Protein AF-A0A6M4BVE1-F1 (afdb_monomer_lite)

Organism: NCBI:txid691109

Secondary structure (DSSP, 8-state):
-HHHHHHHHHHHHHHHHHHHHHHHHHHHHHHHHHHHHHHHHHHHHHHHHHHHHHHHHHHHHHHHHHHHHHHHHHHHHHHHHHHHHHHHHHHHHHHHHHHHHHS-HHHHHHH-TTTTT--S--------------TTGGG-HHHHHHHHHHHTTSPPP---S-SSHHHHHHHHHHHHTT-

pLDDT: mean 81.74, std 13.8, range [47.53, 96.56]

Foldseek 3Di:
DVVVVVVVVVVVVVVVVVVVVVVVVVVVVVVVVVVVVVVVVVVVVVVVVVVVVVVVVVVVVVVVVVVVVVVVVVVVVVLVVLLVVVQVVLVVVLVLVVQLVLDDPVVCCCAPPVNPPPPDDDPPPPDDSDRPPCPVVPPDPVVSVVVVVVDVVDDDDPDGPDPDVVVVVVSVVVVVVVD

Structure (mmCIF, N/CA/C/O backbone):
data_AF-A0A6M4BVE1-F1
#
_entry.id   AF-A0A6M4BVE1-F1
#
loop_
_atom_site.group_PDB
_atom_site.id
_atom_site.type_symbol
_atom_site.label_atom_id
_atom_site.label_alt_id
_atom_site.label_comp_id
_atom_site.label_asym_id
_atom_site.label_entity_id
_atom_site.label_seq_id
_atom_site.pdbx_PDB_ins_code
_atom_site.Cartn_x
_atom_site.Cartn_y
_atom_site.Cartn_z
_atom_site.occupancy
_atom_site.B_iso_or_equiv
_atom_site.auth_seq_id
_atom_site.auth_comp_id
_atom_site.auth_asym_id
_atom_site.auth_atom_id
_atom_site.pdbx_PDB_model_num
ATOM 1 N N . ILE A 1 1 ? -48.698 -15.160 87.665 1.00 62.28 1 ILE A N 1
ATOM 2 C CA . ILE A 1 1 ? -49.657 -14.721 86.615 1.00 62.28 1 ILE A CA 1
ATOM 3 C C . ILE A 1 1 ? -49.103 -13.539 85.803 1.00 62.28 1 ILE A C 1
ATOM 5 O O . ILE A 1 1 ? -49.139 -13.628 84.586 1.00 62.28 1 ILE A O 1
ATOM 9 N N . GLY A 1 2 ? -48.504 -12.509 86.422 1.00 72.12 2 GLY A N 1
ATOM 10 C CA . GLY A 1 2 ? -47.928 -11.353 85.700 1.00 72.12 2 GLY A CA 1
ATOM 11 C C . GLY A 1 2 ? -46.797 -11.671 84.707 1.00 72.12 2 GLY A C 1
ATOM 12 O O . GLY A 1 2 ? -46.853 -11.223 83.572 1.00 72.12 2 GLY A O 1
ATOM 13 N N . TYR A 1 3 ? -45.843 -12.538 85.070 1.00 78.06 3 TYR A N 1
ATOM 14 C CA . TYR A 1 3 ? -44.676 -12.850 84.221 1.00 78.06 3 TYR A CA 1
ATOM 15 C C . TYR A 1 3 ? -45.032 -13.450 82.848 1.00 78.06 3 TYR A C 1
ATOM 17 O O . TYR A 1 3 ? -44.420 -13.118 81.841 1.00 78.06 3 TYR A O 1
ATOM 25 N N . ARG A 1 4 ? -46.061 -14.310 82.780 1.00 77.75 4 ARG A N 1
ATOM 26 C CA . ARG A 1 4 ? -46.550 -14.861 81.501 1.00 77.75 4 ARG A CA 1
ATOM 27 C C . ARG A 1 4 ? -47.191 -13.790 80.621 1.00 77.75 4 ARG A C 1
ATOM 29 O O . ARG A 1 4 ? -47.089 -13.880 79.408 1.00 77.75 4 ARG A O 1
ATOM 36 N N . ARG A 1 5 ? -47.854 -12.805 81.226 1.00 81.25 5 ARG A N 1
ATOM 37 C CA . ARG A 1 5 ? -48.556 -11.739 80.506 1.00 81.25 5 ARG A CA 1
ATOM 38 C C . ARG A 1 5 ? -47.575 -10.729 79.908 1.00 81.25 5 ARG A C 1
ATOM 40 O O . ARG A 1 5 ? -47.737 -10.368 78.751 1.00 81.25 5 ARG A O 1
ATOM 47 N N . ASP A 1 6 ? -46.521 -10.383 80.645 1.00 84.44 6 ASP A N 1
ATOM 48 C CA . ASP A 1 6 ? -45.405 -9.575 80.128 1.00 84.44 6 ASP A CA 1
ATOM 49 C C . ASP A 1 6 ? -44.660 -10.273 78.988 1.00 84.44 6 ASP A C 1
ATOM 51 O O . ASP A 1 6 ? -44.272 -9.632 78.014 1.00 84.44 6 ASP A O 1
ATOM 55 N N . LEU A 1 7 ? -44.468 -11.594 79.087 1.00 84.81 7 LEU A N 1
ATOM 56 C CA . LEU A 1 7 ? -43.819 -12.362 78.025 1.00 84.81 7 LEU A CA 1
ATOM 57 C C . LEU A 1 7 ? -44.650 -12.343 76.735 1.00 84.81 7 LEU A C 1
ATOM 59 O O . LEU A 1 7 ? -44.094 -12.170 75.657 1.00 84.81 7 LEU A O 1
ATOM 63 N N . ILE A 1 8 ? -45.974 -12.484 76.857 1.00 86.12 8 ILE A N 1
ATOM 64 C CA . ILE A 1 8 ? -46.904 -12.397 75.723 1.00 86.12 8 ILE A CA 1
ATOM 65 C C . ILE A 1 8 ? -46.862 -10.993 75.107 1.00 86.12 8 ILE A C 1
ATOM 67 O O . ILE A 1 8 ? -46.696 -10.894 73.898 1.00 86.12 8 ILE A O 1
ATOM 71 N N . MET A 1 9 ? -46.896 -9.924 75.914 1.00 86.44 9 MET A N 1
ATOM 72 C CA . MET A 1 9 ? -46.772 -8.548 75.401 1.00 86.44 9 MET A CA 1
ATOM 73 C C . MET A 1 9 ? -45.445 -8.306 74.674 1.00 86.44 9 MET A C 1
ATOM 75 O O . MET A 1 9 ? -45.434 -7.661 73.632 1.00 86.44 9 MET A O 1
ATOM 79 N N . LYS A 1 10 ? -44.326 -8.834 75.185 1.00 87.94 10 LYS A N 1
ATOM 80 C CA . LYS A 1 10 ? -43.027 -8.721 74.504 1.00 87.94 10 LYS A CA 1
ATOM 81 C C . LYS A 1 10 ? -42.990 -9.474 73.181 1.00 87.94 10 LYS A C 1
ATOM 83 O O . LYS A 1 10 ? -42.416 -8.971 72.225 1.00 87.94 10 LYS A O 1
ATOM 88 N N . ILE A 1 11 ? -43.589 -10.662 73.124 1.00 88.69 11 ILE A N 1
ATOM 89 C CA . ILE A 1 11 ? -43.671 -11.443 71.886 1.00 88.69 11 ILE A CA 1
ATOM 90 C C . ILE A 1 11 ? -44.543 -10.709 70.862 1.00 88.69 11 ILE A C 1
ATOM 92 O O . ILE A 1 11 ? -44.130 -10.568 69.718 1.00 88.69 11 ILE A O 1
ATOM 96 N N . GLU A 1 12 ? -45.702 -10.187 71.270 1.00 90.06 12 GLU A N 1
ATOM 97 C CA . GLU A 1 12 ? -46.567 -9.381 70.398 1.00 90.06 12 GLU A CA 1
ATOM 98 C C . GLU A 1 12 ? -45.844 -8.134 69.880 1.00 90.06 12 GLU A C 1
ATOM 100 O O . GLU A 1 12 ? -45.917 -7.830 68.692 1.00 90.06 12 GLU A O 1
ATOM 105 N N . GLN A 1 13 ? -45.092 -7.450 70.745 1.00 90.56 13 GLN A N 1
ATOM 106 C CA . GLN A 1 13 ? -44.305 -6.289 70.351 1.00 90.56 13 GLN A CA 1
ATOM 107 C C . GLN A 1 13 ? -43.189 -6.658 69.360 1.00 90.56 13 GLN A C 1
ATOM 109 O O . GLN A 1 13 ? -43.062 -5.998 68.332 1.00 90.56 13 GLN A O 1
ATOM 114 N N . SER A 1 14 ? -42.435 -7.736 69.607 1.00 92.06 14 SER A N 1
ATOM 115 C CA . SER A 1 14 ? -41.402 -8.202 68.672 1.00 92.06 14 SER A CA 1
ATOM 116 C C . SER A 1 14 ? -41.971 -8.627 67.321 1.00 92.06 14 SER A C 1
ATOM 118 O O . SER A 1 14 ? -41.347 -8.348 66.308 1.00 92.06 14 SER A O 1
ATOM 120 N N . ILE A 1 15 ? -43.154 -9.247 67.275 1.00 92.19 15 ILE A N 1
ATOM 121 C CA . ILE A 1 15 ? -43.805 -9.618 66.007 1.00 92.19 15 ILE A CA 1
ATOM 122 C C . ILE A 1 15 ? -44.154 -8.368 65.189 1.00 92.19 15 ILE A C 1
ATOM 124 O O . ILE A 1 15 ? -43.987 -8.354 63.971 1.00 92.19 15 ILE A O 1
ATOM 128 N N . VAL A 1 16 ? -44.630 -7.305 65.845 1.00 93.56 16 VAL A N 1
ATOM 129 C CA . VAL A 1 16 ? -44.932 -6.034 65.171 1.00 93.56 16 VAL A CA 1
ATOM 130 C C . VAL A 1 16 ? -43.652 -5.364 64.670 1.00 93.56 16 VAL A C 1
ATOM 132 O O . VAL A 1 16 ? -43.616 -4.913 63.527 1.00 93.56 16 VAL A O 1
ATOM 135 N N . GLU A 1 17 ? -42.600 -5.327 65.489 1.00 92.81 17 GLU A N 1
ATOM 136 C CA . GLU A 1 17 ? -41.292 -4.781 65.104 1.00 92.81 17 GLU A CA 1
ATOM 137 C C . GLU A 1 17 ? -40.683 -5.557 63.919 1.00 92.81 17 GLU A C 1
ATOM 139 O O . GLU A 1 17 ? -40.277 -4.947 62.931 1.00 92.81 17 GLU A O 1
ATOM 144 N N . GLU A 1 18 ? -40.724 -6.893 63.954 1.00 92.38 18 GLU A N 1
ATOM 145 C CA . GLU A 1 18 ? -40.249 -7.765 62.872 1.00 92.38 18 GLU A CA 1
ATOM 146 C C . GLU A 1 18 ? -41.056 -7.570 61.580 1.00 92.38 18 GLU A C 1
ATOM 148 O O . GLU A 1 18 ? -40.480 -7.518 60.494 1.00 92.38 18 GLU A O 1
ATOM 153 N N . SER A 1 19 ? -42.379 -7.393 61.676 1.00 93.06 19 SER A N 1
ATOM 154 C CA . SER A 1 19 ? -43.226 -7.114 60.510 1.00 93.06 19 SER A CA 1
ATOM 155 C C . SER A 1 19 ? -42.882 -5.774 59.856 1.00 93.06 19 SER A C 1
ATOM 157 O O . SER A 1 19 ? -42.845 -5.685 58.630 1.00 93.06 19 SER A O 1
ATOM 159 N N . ILE A 1 20 ? -42.613 -4.735 60.653 1.00 93.62 20 ILE A N 1
ATOM 160 C CA . ILE A 1 20 ? -42.223 -3.412 60.143 1.00 93.62 20 ILE A CA 1
ATOM 161 C C . ILE A 1 20 ? -40.871 -3.497 59.428 1.00 93.62 20 ILE A C 1
ATOM 163 O O . ILE A 1 20 ? -40.694 -2.929 58.347 1.00 93.62 20 ILE A O 1
ATOM 167 N N . GLU A 1 21 ? -39.917 -4.218 60.012 1.00 93.75 21 GLU A N 1
ATOM 168 C CA . GLU A 1 21 ? -38.585 -4.380 59.435 1.00 93.75 21 GLU A CA 1
ATOM 169 C C . GLU A 1 21 ? -38.620 -5.232 58.159 1.00 93.75 21 GLU A C 1
ATOM 171 O O . GLU A 1 21 ? -38.002 -4.877 57.152 1.00 93.75 21 GLU A O 1
ATOM 176 N N . HIS A 1 22 ? -39.432 -6.288 58.142 1.00 94.00 22 HIS A N 1
ATOM 177 C CA . HIS A 1 22 ? -39.704 -7.086 56.951 1.00 94.00 22 HIS A CA 1
ATOM 178 C C . HIS A 1 22 ? -40.302 -6.247 55.810 1.00 94.00 22 HIS A C 1
ATOM 180 O O . HIS A 1 22 ? -39.823 -6.315 54.674 1.00 94.00 22 HIS A O 1
ATOM 186 N N . ASP A 1 23 ? -41.306 -5.414 56.095 1.00 93.81 23 ASP A N 1
ATOM 187 C CA . ASP A 1 23 ? -41.919 -4.544 55.086 1.00 93.81 23 ASP A CA 1
ATOM 188 C C . ASP A 1 23 ? -40.913 -3.523 54.534 1.00 93.81 23 ASP A C 1
ATOM 190 O O . ASP A 1 23 ? -40.876 -3.265 53.325 1.00 93.81 23 ASP A O 1
ATOM 194 N N . HIS A 1 24 ? -40.029 -3.004 55.392 1.00 94.75 24 HIS A N 1
ATOM 195 C CA . HIS A 1 24 ? -38.942 -2.125 54.973 1.00 94.75 24 HIS A CA 1
ATOM 196 C C . HIS A 1 24 ? -37.940 -2.836 54.049 1.00 94.75 24 HIS A C 1
ATOM 198 O O . HIS A 1 24 ? -37.534 -2.283 53.021 1.00 94.75 24 HIS A O 1
ATOM 204 N N . ILE A 1 25 ? -37.574 -4.082 54.367 1.00 94.12 25 ILE A N 1
ATOM 205 C CA . ILE A 1 25 ? -36.699 -4.908 53.526 1.00 94.12 25 ILE A CA 1
ATOM 206 C C . ILE A 1 25 ? -37.345 -5.156 52.159 1.00 94.12 25 ILE A C 1
ATOM 208 O O . ILE A 1 25 ? -36.676 -4.993 51.136 1.00 94.12 25 ILE A O 1
ATOM 212 N N . ILE A 1 26 ? -38.637 -5.500 52.113 1.00 94.75 26 ILE A N 1
ATOM 213 C CA . ILE A 1 26 ? -39.354 -5.728 50.851 1.00 94.75 26 ILE A CA 1
ATOM 214 C C . ILE A 1 26 ? -39.362 -4.470 49.983 1.00 94.75 26 ILE A C 1
ATOM 216 O O . ILE A 1 26 ? -39.136 -4.562 48.772 1.00 94.75 26 ILE A O 1
ATOM 220 N N . GLU A 1 27 ? -39.612 -3.301 50.569 1.00 94.88 27 GLU A N 1
ATOM 221 C CA . GLU A 1 27 ? -39.659 -2.057 49.805 1.00 94.88 27 GLU A CA 1
ATOM 222 C C . GLU A 1 27 ? -38.282 -1.684 49.242 1.00 94.88 27 GLU A C 1
ATOM 224 O O . GLU A 1 27 ? -38.153 -1.373 48.053 1.00 94.88 27 GLU A O 1
ATOM 229 N N . ASN A 1 28 ? -37.223 -1.840 50.042 1.00 94.81 28 ASN A N 1
ATOM 230 C CA . ASN A 1 28 ? -35.851 -1.671 49.568 1.00 94.81 28 ASN A CA 1
ATOM 231 C C . ASN A 1 28 ? -35.526 -2.650 48.431 1.00 94.81 28 ASN A C 1
ATOM 233 O O . ASN A 1 28 ? -34.930 -2.266 47.423 1.00 94.81 28 ASN A O 1
ATOM 237 N N . LEU A 1 29 ? -35.962 -3.906 48.539 1.00 95.06 29 LEU A N 1
ATOM 238 C CA . LEU A 1 29 ? -35.705 -4.935 47.534 1.00 95.06 29 LEU A CA 1
ATOM 239 C C . LEU A 1 29 ? -36.418 -4.627 46.207 1.00 95.06 29 LEU A C 1
ATOM 241 O O . LEU A 1 29 ? -35.801 -4.719 45.143 1.00 95.06 29 LEU A O 1
ATOM 245 N N . LYS A 1 30 ? -37.671 -4.155 46.248 1.00 94.94 30 LYS A N 1
ATOM 246 C CA . LYS A 1 30 ? -38.384 -3.650 45.058 1.00 94.94 30 LYS A CA 1
ATOM 247 C C . LYS A 1 30 ? -37.646 -2.478 44.414 1.00 94.94 30 LYS A C 1
ATOM 249 O O . LYS A 1 30 ? -37.501 -2.438 43.189 1.00 94.94 30 LYS A O 1
ATOM 254 N N . GLN A 1 31 ? -37.144 -1.548 45.224 1.00 95.31 31 GLN A N 1
ATOM 255 C CA . GLN A 1 31 ? -36.394 -0.396 44.735 1.00 95.31 31 GLN A CA 1
ATOM 256 C C . GLN A 1 31 ? -35.070 -0.818 44.079 1.00 95.31 31 GLN A C 1
ATOM 258 O O . GLN A 1 31 ? -34.729 -0.325 43.001 1.00 95.31 31 GLN A O 1
ATOM 263 N N . HIS A 1 32 ? -34.353 -1.780 44.665 1.00 95.38 32 HIS A N 1
ATOM 264 C CA . HIS A 1 32 ? -33.144 -2.354 44.074 1.00 95.38 32 HIS A CA 1
ATOM 265 C C . HIS A 1 32 ? -33.427 -3.051 42.741 1.00 95.38 32 HIS A C 1
ATOM 267 O O . HIS A 1 32 ? -32.705 -2.803 41.775 1.00 95.38 32 HIS A O 1
ATOM 273 N N . ILE A 1 33 ? -34.499 -3.846 42.647 1.00 94.88 33 ILE A N 1
ATOM 274 C CA . ILE A 1 33 ? -34.914 -4.488 41.388 1.00 94.88 33 ILE A CA 1
ATOM 275 C C . ILE A 1 33 ? -35.187 -3.433 40.312 1.00 94.88 33 ILE A C 1
ATOM 277 O O . ILE A 1 33 ? -34.685 -3.544 39.192 1.00 94.88 33 ILE A O 1
ATOM 281 N N . LYS A 1 34 ? -35.932 -2.376 40.650 1.00 95.31 34 LYS A N 1
ATOM 282 C CA . LYS A 1 34 ? -36.249 -1.289 39.716 1.00 95.31 34 LYS A CA 1
ATOM 283 C C . LYS A 1 34 ? -34.992 -0.560 39.235 1.00 95.31 34 LYS A C 1
ATOM 285 O O . LYS A 1 34 ? -34.843 -0.298 38.040 1.00 95.31 34 LYS A O 1
ATOM 290 N N . ASN A 1 35 ? -34.070 -0.262 40.149 1.00 95.44 35 ASN A N 1
ATOM 291 C CA . ASN A 1 35 ? -32.794 0.373 39.819 1.00 95.44 35 ASN A CA 1
ATOM 292 C C . ASN A 1 35 ? -31.934 -0.523 38.921 1.00 95.44 35 ASN A C 1
ATOM 294 O O . ASN A 1 35 ? -31.351 -0.036 37.953 1.00 95.44 35 ASN A O 1
ATOM 298 N N . PHE A 1 36 ? -31.905 -1.828 39.188 1.00 96.06 36 PHE A N 1
ATOM 299 C CA . PHE A 1 36 ? -31.159 -2.792 38.386 1.00 96.06 36 PHE A CA 1
ATOM 300 C C . PHE A 1 36 ? -31.736 -2.936 36.972 1.00 96.06 36 PHE A C 1
ATOM 302 O O . PHE A 1 36 ? -30.995 -2.899 35.993 1.00 96.06 36 PHE A O 1
ATOM 309 N N . GLN A 1 37 ? -33.063 -3.004 36.837 1.00 95.19 37 GLN A N 1
ATOM 310 C CA . GLN A 1 37 ? -33.725 -3.008 35.528 1.00 95.19 37 GLN A CA 1
ATOM 311 C C . GLN A 1 37 ? -33.422 -1.737 34.727 1.00 95.19 37 GLN A C 1
ATOM 313 O O . GLN A 1 37 ? -33.141 -1.806 33.525 1.00 95.19 37 GLN A O 1
ATOM 318 N N . LYS A 1 38 ? -33.436 -0.572 35.385 1.00 95.62 38 LYS A N 1
ATOM 319 C CA . LYS A 1 38 ? -33.070 0.696 34.747 1.00 95.62 38 LYS A CA 1
ATOM 320 C C . LYS A 1 38 ? -31.611 0.685 34.289 1.00 95.62 38 LYS A C 1
ATOM 322 O O . LYS A 1 38 ? -31.344 1.038 33.143 1.00 95.62 38 LYS A O 1
ATOM 327 N N . PHE A 1 39 ? -30.699 0.223 35.143 1.00 96.56 39 PHE A N 1
ATOM 328 C CA . PHE A 1 39 ? -29.280 0.089 34.819 1.00 96.56 39 PHE A CA 1
ATOM 329 C C . PHE A 1 39 ? -29.057 -0.809 33.595 1.00 96.56 39 PHE A C 1
ATOM 331 O O . PHE A 1 39 ? -28.422 -0.372 32.639 1.00 96.56 39 PHE A O 1
ATOM 338 N N . LEU A 1 40 ? -29.651 -2.008 33.570 1.00 96.00 40 LEU A N 1
ATOM 339 C CA . LEU A 1 40 ? -29.546 -2.928 32.431 1.00 96.00 40 LEU A CA 1
ATOM 340 C C . LEU A 1 40 ? -30.068 -2.309 31.132 1.00 96.00 40 LEU A C 1
ATOM 342 O O . LEU A 1 40 ? -29.456 -2.453 30.078 1.00 96.00 40 LEU A O 1
ATOM 346 N N . THR A 1 41 ? -31.191 -1.594 31.202 1.00 95.12 41 THR A N 1
ATOM 347 C CA . THR A 1 41 ? -31.792 -0.972 30.016 1.00 95.12 41 THR A CA 1
ATOM 348 C C . THR A 1 41 ? -30.923 0.166 29.477 1.00 95.12 41 THR A C 1
ATOM 350 O O . THR A 1 41 ? -30.774 0.319 28.263 1.00 95.12 41 THR A O 1
ATOM 353 N N . GLU A 1 42 ? -30.352 0.985 30.361 1.00 95.81 42 GLU A N 1
ATOM 354 C CA . GLU A 1 42 ? -29.445 2.065 29.968 1.00 95.81 42 GLU A CA 1
ATOM 355 C C . GLU A 1 42 ? -28.126 1.531 29.410 1.00 95.81 42 GLU A C 1
ATOM 357 O O . GLU A 1 42 ? -27.646 2.046 28.398 1.00 95.81 42 GLU A O 1
ATOM 362 N N . ASP A 1 43 ? -27.561 0.500 30.035 1.00 96.38 43 ASP A N 1
ATOM 363 C CA . ASP A 1 43 ? -26.321 -0.121 29.582 1.00 96.38 43 ASP A CA 1
ATOM 364 C C . ASP A 1 43 ? -26.501 -0.789 28.214 1.00 96.38 43 ASP A C 1
ATOM 366 O O . ASP A 1 43 ? -25.741 -0.514 27.286 1.00 96.38 43 ASP A O 1
ATOM 370 N N . TYR A 1 44 ? -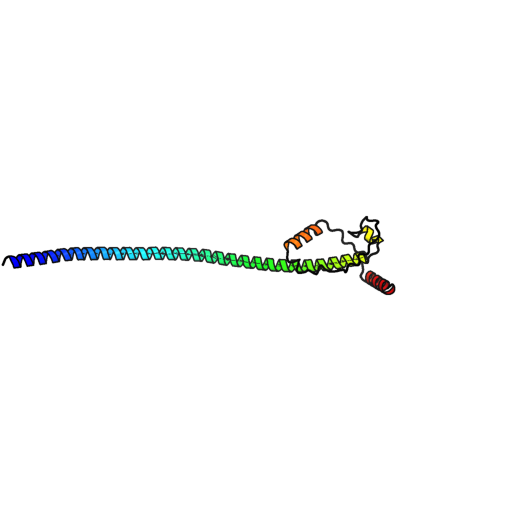27.597 -1.531 28.025 1.00 95.44 44 TYR A N 1
ATOM 371 C CA . TYR A 1 44 ? -27.949 -2.120 26.732 1.00 95.44 44 TYR A CA 1
ATOM 372 C C . TYR A 1 44 ? -28.073 -1.061 25.629 1.00 95.44 44 TYR A C 1
ATOM 374 O O . TYR A 1 44 ? -27.481 -1.193 24.557 1.00 95.44 44 TYR A O 1
ATOM 382 N N . LYS A 1 45 ? -28.776 0.048 25.898 1.00 95.81 45 LYS A N 1
ATOM 383 C CA . LYS A 1 45 ? -28.894 1.158 24.936 1.00 95.81 45 LYS A CA 1
ATOM 384 C C . LYS A 1 45 ? -27.533 1.761 24.587 1.00 95.81 45 LYS A C 1
ATOM 386 O O . LYS A 1 45 ? -27.275 2.044 23.415 1.00 95.81 45 LYS A O 1
ATOM 391 N N . LYS A 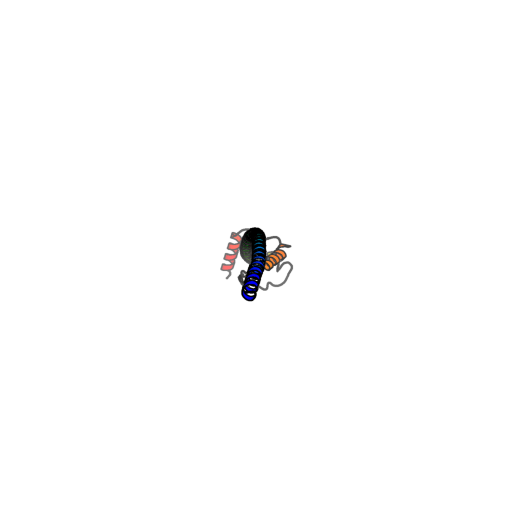1 46 ? -26.656 1.955 25.578 1.00 95.81 46 LYS A N 1
ATOM 392 C CA . LYS A 1 46 ? -25.295 2.473 25.360 1.00 95.81 46 LYS A CA 1
ATOM 393 C C . LYS A 1 46 ? -24.455 1.500 24.535 1.00 95.81 46 LYS A C 1
ATOM 395 O O . LYS A 1 46 ? -23.778 1.938 23.604 1.00 95.81 46 LYS A O 1
ATOM 400 N N . ALA A 1 47 ? -24.531 0.205 24.831 1.00 95.38 47 ALA A N 1
ATOM 401 C CA . ALA A 1 47 ? -23.833 -0.837 24.092 1.00 95.38 47 ALA A CA 1
ATOM 402 C C . ALA A 1 47 ? -24.286 -0.875 22.625 1.00 95.38 47 ALA A C 1
ATOM 404 O O . ALA A 1 47 ? -23.447 -0.765 21.733 1.00 95.38 47 ALA A O 1
ATOM 405 N N . CYS A 1 48 ? -25.596 -0.902 22.359 1.00 95.00 48 CYS A N 1
ATOM 406 C CA . CYS A 1 48 ? -26.134 -0.861 20.996 1.00 95.00 48 CYS A CA 1
ATOM 407 C C . CYS A 1 48 ? -25.709 0.402 20.234 1.00 95.00 48 CYS A C 1
ATOM 409 O O . CYS A 1 48 ? -25.306 0.321 19.075 1.00 95.00 48 CYS A O 1
ATOM 411 N N . ALA A 1 49 ? -25.740 1.571 20.881 1.00 95.62 49 ALA A N 1
ATOM 412 C CA . ALA A 1 49 ? -25.288 2.812 20.255 1.00 95.62 49 ALA A CA 1
ATOM 413 C C . ALA A 1 49 ? -23.788 2.778 19.919 1.00 95.62 49 ALA A C 1
ATOM 415 O O . ALA A 1 49 ? -23.373 3.312 18.889 1.00 95.62 49 ALA A O 1
ATOM 416 N N . LYS A 1 50 ? -22.969 2.151 20.772 1.00 95.56 50 LYS A N 1
ATOM 417 C CA . LYS A 1 50 ? -21.535 1.979 20.527 1.00 95.56 50 LYS A CA 1
ATOM 418 C C . LYS A 1 50 ? -21.289 1.024 19.360 1.00 95.56 50 LYS A C 1
ATOM 420 O O . LYS A 1 50 ? -20.542 1.387 18.458 1.00 95.56 50 LYS A O 1
ATOM 425 N N . VAL A 1 51 ? -21.969 -0.124 19.338 1.00 96.38 51 VAL A N 1
ATOM 426 C CA . VAL A 1 51 ? -21.887 -1.105 18.244 1.00 96.38 51 VAL A CA 1
ATOM 427 C C . VAL A 1 51 ? -22.281 -0.468 16.914 1.00 96.38 51 VAL A C 1
ATOM 429 O O . VAL A 1 51 ? -21.487 -0.503 15.982 1.00 96.38 51 VAL A O 1
ATOM 432 N N . SER A 1 52 ? -23.419 0.231 16.847 1.00 95.31 52 SER A N 1
ATOM 433 C CA . SER A 1 52 ? -23.859 0.881 15.604 1.00 95.31 52 SER A CA 1
ATOM 434 C C . SER A 1 52 ? -22.866 1.937 15.100 1.00 95.31 52 SER A C 1
ATOM 436 O O . SER A 1 52 ? -22.654 2.070 13.895 1.00 95.31 52 SER A O 1
ATOM 438 N N . LYS A 1 53 ? -22.215 2.686 16.002 1.00 95.56 53 LYS A N 1
ATOM 439 C CA . LYS A 1 53 ? -21.147 3.621 15.611 1.00 95.56 53 LYS A CA 1
ATOM 440 C C . LYS A 1 53 ? -19.935 2.882 15.049 1.00 95.56 53 LYS A C 1
ATOM 442 O O . LYS A 1 53 ? -19.412 3.291 14.017 1.00 95.56 53 LYS A O 1
ATOM 447 N N . THR A 1 54 ? -19.501 1.810 15.704 1.00 95.44 54 THR A N 1
ATOM 448 C CA . THR A 1 54 ? -18.365 1.004 15.246 1.00 95.44 54 THR A CA 1
ATOM 449 C C . THR A 1 54 ? -18.646 0.339 13.901 1.00 95.44 54 THR A C 1
ATOM 451 O O . THR A 1 54 ? -17.775 0.360 13.042 1.00 95.44 54 THR A O 1
ATOM 454 N N . GLU A 1 55 ? -19.855 -0.174 13.675 1.00 95.88 55 GLU A N 1
ATOM 455 C CA . GLU A 1 55 ? -20.259 -0.764 12.392 1.00 95.88 55 GLU A CA 1
ATOM 456 C C . GLU A 1 55 ? -20.198 0.246 11.244 1.00 95.88 55 GLU A C 1
ATOM 458 O O . GLU A 1 55 ? -19.692 -0.078 10.172 1.00 95.88 55 GLU A O 1
ATOM 463 N N . LYS A 1 56 ? -20.647 1.489 11.469 1.00 95.75 56 LYS A N 1
ATOM 464 C CA . LYS A 1 56 ? -20.548 2.556 10.459 1.00 95.75 56 LYS A CA 1
ATOM 465 C C . LYS A 1 56 ? -19.098 2.869 10.104 1.00 95.75 56 LYS A C 1
ATOM 467 O O . LYS A 1 56 ? -18.746 2.865 8.930 1.00 95.75 56 LYS A O 1
ATOM 472 N N . VAL A 1 57 ? -18.255 3.075 11.117 1.00 96.19 57 VAL A N 1
ATOM 473 C CA . VAL A 1 57 ? -16.821 3.341 10.914 1.00 96.19 57 VAL A CA 1
ATOM 474 C C . VAL A 1 57 ? -16.141 2.162 10.216 1.00 96.19 57 VAL A C 1
ATOM 476 O O . VAL A 1 57 ? -15.311 2.358 9.334 1.00 96.19 57 VAL A O 1
ATOM 479 N N . TYR A 1 58 ? -16.508 0.930 10.571 1.00 95.88 58 TYR A N 1
ATOM 480 C CA . TYR A 1 58 ? -15.981 -0.267 9.927 1.00 95.88 58 TYR A CA 1
ATOM 481 C C . TYR A 1 58 ? -16.385 -0.346 8.450 1.00 95.88 58 TYR A C 1
ATOM 483 O O . TYR A 1 58 ? -15.536 -0.613 7.603 1.00 95.88 58 TYR A O 1
ATOM 491 N N . ALA A 1 59 ? -17.645 -0.058 8.117 1.00 95.69 59 ALA A N 1
ATOM 492 C CA . ALA A 1 59 ? -18.108 -0.028 6.732 1.00 95.69 59 ALA A CA 1
ATOM 493 C C . ALA A 1 59 ? -17.371 1.037 5.898 1.00 95.69 59 ALA A C 1
ATOM 495 O O . ALA A 1 59 ? -16.930 0.751 4.784 1.00 95.69 59 ALA A O 1
ATOM 496 N N . GLU A 1 60 ? -17.174 2.238 6.450 1.00 95.94 60 GLU A N 1
ATOM 497 C CA . GLU A 1 60 ? -16.387 3.301 5.811 1.00 95.94 60 GLU A CA 1
ATOM 498 C C . GLU A 1 60 ? -14.923 2.886 5.605 1.00 95.94 60 GLU A C 1
ATOM 500 O O . GLU A 1 60 ? -14.355 3.109 4.533 1.00 95.94 60 GLU A O 1
ATOM 505 N N . LEU A 1 61 ? -14.319 2.224 6.597 1.00 95.38 61 LEU A N 1
ATOM 506 C CA . LEU A 1 61 ? -12.953 1.713 6.508 1.00 95.38 61 LEU A CA 1
ATOM 507 C C . LEU A 1 61 ? -12.817 0.644 5.417 1.00 95.38 61 LEU A C 1
ATOM 509 O O . LEU A 1 61 ? -11.866 0.684 4.639 1.00 95.38 61 LEU A O 1
ATOM 513 N N . VAL A 1 62 ? -13.766 -0.290 5.330 1.00 96.38 62 VAL A N 1
ATOM 514 C CA . VAL A 1 62 ? -13.786 -1.326 4.287 1.00 96.38 62 VAL A CA 1
ATOM 515 C C . VAL A 1 62 ? -13.910 -0.694 2.901 1.00 96.38 62 VAL A C 1
ATOM 517 O O . VAL A 1 62 ? -13.160 -1.065 1.996 1.00 96.38 62 VAL A O 1
ATOM 520 N N . ALA A 1 63 ? -14.789 0.300 2.741 1.00 95.69 63 ALA A N 1
ATOM 521 C CA . ALA A 1 63 ? -14.924 1.037 1.488 1.00 95.69 63 ALA A CA 1
ATOM 522 C C . ALA A 1 63 ? -13.602 1.719 1.100 1.00 95.69 63 ALA A C 1
ATOM 524 O O . ALA A 1 63 ? -13.112 1.530 -0.015 1.00 95.69 63 ALA A O 1
ATOM 525 N N . LYS A 1 64 ? -12.952 2.423 2.035 1.00 95.56 64 LYS A N 1
ATOM 526 C CA . LYS A 1 64 ? -11.657 3.070 1.774 1.00 95.56 64 LYS A CA 1
ATOM 527 C C . LYS A 1 64 ? -10.534 2.084 1.480 1.00 95.56 64 LYS A C 1
ATOM 529 O O . LYS A 1 64 ? -9.729 2.330 0.586 1.00 95.56 64 LYS A O 1
ATOM 534 N N . ASN A 1 65 ? -10.506 0.942 2.158 1.00 94.81 65 ASN A N 1
ATOM 535 C CA . ASN A 1 65 ? -9.537 -0.108 1.867 1.00 94.81 65 ASN A CA 1
ATOM 536 C C . ASN A 1 65 ? -9.702 -0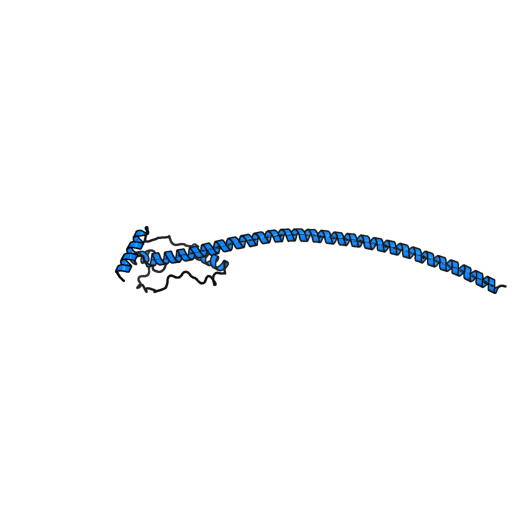.651 0.438 1.00 94.81 65 ASN A C 1
ATOM 538 O O . ASN A 1 65 ? -8.714 -0.879 -0.255 1.00 94.81 65 ASN A O 1
ATOM 542 N N . SER A 1 66 ? -10.944 -0.798 -0.034 1.00 94.19 66 SER A N 1
ATOM 543 C CA . SER A 1 66 ? -11.205 -1.212 -1.416 1.00 94.19 66 SER A CA 1
ATOM 544 C C . SER A 1 66 ? -10.704 -0.185 -2.441 1.00 94.19 66 SER A C 1
ATOM 546 O O . SER A 1 66 ? -10.074 -0.571 -3.423 1.00 94.19 66 SER A O 1
ATOM 548 N N . GLU A 1 67 ? -10.880 1.118 -2.179 1.00 95.50 67 GLU A N 1
ATOM 549 C CA . GLU A 1 67 ? -10.320 2.185 -3.020 1.00 95.50 67 GLU A CA 1
ATOM 550 C C . GLU A 1 67 ? -8.785 2.107 -3.070 1.00 95.50 67 GLU A C 1
ATOM 552 O O . GLU A 1 67 ? -8.194 2.167 -4.148 1.00 95.50 67 GLU A O 1
ATOM 557 N N . PHE A 1 68 ? -8.121 1.911 -1.925 1.00 95.19 68 PHE A N 1
ATOM 558 C CA . PHE A 1 68 ? -6.662 1.780 -1.882 1.00 95.19 68 PHE A CA 1
ATOM 559 C C . PHE A 1 68 ? -6.149 0.572 -2.661 1.00 95.19 68 PHE A C 1
ATOM 561 O O . PHE A 1 68 ? -5.151 0.696 -3.370 1.00 95.19 68 PHE A O 1
ATOM 568 N N . LEU A 1 69 ? -6.842 -0.567 -2.612 1.00 94.50 69 LEU A N 1
ATOM 569 C CA . LEU A 1 69 ? -6.477 -1.732 -3.421 1.00 94.50 69 LEU A CA 1
ATOM 570 C C . LEU A 1 69 ? -6.540 -1.433 -4.926 1.00 94.50 69 LEU A C 1
ATOM 572 O O . LEU A 1 69 ? -5.653 -1.854 -5.671 1.00 94.50 69 LEU A O 1
ATOM 576 N N . VAL A 1 70 ? -7.532 -0.657 -5.374 1.00 94.88 70 VAL A N 1
ATOM 577 C CA . VAL A 1 70 ? -7.623 -0.214 -6.775 1.00 94.88 70 VAL A CA 1
ATOM 578 C C . VAL A 1 70 ? -6.435 0.675 -7.150 1.00 94.88 70 VAL A C 1
ATOM 580 O O . VAL A 1 70 ? -5.831 0.478 -8.210 1.00 94.88 70 VAL A O 1
ATOM 583 N N . TYR A 1 71 ? -6.045 1.616 -6.284 1.00 94.69 71 TYR A N 1
ATOM 584 C CA . TYR A 1 71 ? -4.871 2.461 -6.525 1.00 94.69 71 TYR A CA 1
ATOM 585 C C . TYR A 1 71 ? -3.575 1.652 -6.578 1.00 94.69 71 TYR A C 1
ATOM 587 O O . TYR A 1 71 ? -2.787 1.841 -7.502 1.00 94.69 71 TYR A O 1
ATOM 595 N N . VAL A 1 72 ? -3.373 0.709 -5.653 1.00 93.31 72 VAL A N 1
ATOM 596 C CA . VAL A 1 72 ? -2.195 -0.175 -5.644 1.00 93.31 72 VAL A CA 1
ATOM 597 C C . VAL A 1 72 ? -2.136 -1.020 -6.916 1.00 93.31 72 VAL A C 1
ATOM 599 O O . VAL A 1 72 ? -1.073 -1.133 -7.530 1.00 93.31 72 VAL A O 1
ATOM 602 N N . SER A 1 73 ? -3.271 -1.558 -7.372 1.00 93.38 73 SER A N 1
ATOM 603 C CA . SER A 1 73 ? -3.337 -2.304 -8.633 1.00 93.38 73 SER A CA 1
ATOM 604 C C . SER A 1 73 ? -2.978 -1.420 -9.828 1.00 93.38 73 SER A C 1
ATOM 606 O O . SER A 1 73 ? -2.191 -1.819 -10.685 1.00 93.38 73 SER A O 1
ATOM 608 N N . THR A 1 74 ? -3.526 -0.206 -9.885 1.00 94.56 74 THR A N 1
ATOM 609 C CA . THR A 1 74 ? -3.260 0.748 -10.972 1.00 94.56 74 THR A CA 1
ATOM 610 C C . THR A 1 74 ? -1.788 1.156 -10.998 1.00 94.56 74 THR A C 1
ATOM 612 O O . THR A 1 74 ? -1.159 1.131 -12.054 1.00 94.56 74 THR A O 1
ATOM 615 N N . LEU A 1 75 ? -1.213 1.457 -9.833 1.00 90.50 75 LEU A N 1
ATOM 616 C CA . LEU A 1 75 ? 0.200 1.788 -9.674 1.00 90.50 75 LEU A CA 1
ATOM 617 C C . LEU A 1 75 ? 1.085 0.623 -10.133 1.00 90.50 75 LEU A C 1
ATOM 619 O O . LEU A 1 75 ? 2.016 0.821 -10.904 1.00 90.50 75 LEU A O 1
ATOM 623 N N . THR A 1 76 ? 0.743 -0.608 -9.751 1.00 88.81 76 THR A N 1
ATOM 624 C CA . THR A 1 76 ? 1.465 -1.811 -10.195 1.00 88.81 76 THR A CA 1
ATOM 625 C C . THR A 1 76 ? 1.453 -1.960 -11.719 1.00 88.81 76 THR A C 1
ATOM 627 O O . THR A 1 76 ? 2.477 -2.274 -12.327 1.00 88.81 76 THR A O 1
ATOM 630 N N . ILE A 1 77 ? 0.309 -1.710 -12.365 1.00 91.38 77 ILE A N 1
ATOM 631 C CA . ILE A 1 77 ? 0.194 -1.760 -13.829 1.00 91.38 77 ILE A CA 1
ATOM 632 C C . ILE A 1 77 ? 1.072 -0.683 -14.476 1.00 91.38 77 ILE A C 1
ATOM 634 O O . ILE A 1 77 ? 1.821 -0.989 -15.404 1.00 91.38 77 ILE A O 1
ATOM 638 N N . LEU A 1 78 ? 1.014 0.555 -13.979 1.00 89.62 78 LEU A N 1
ATOM 639 C CA . LEU A 1 78 ? 1.817 1.666 -14.495 1.00 89.62 78 LEU A CA 1
ATOM 640 C C . LEU A 1 78 ? 3.317 1.403 -14.350 1.00 89.62 78 LEU A C 1
ATOM 642 O O . LEU A 1 78 ? 4.060 1.600 -15.309 1.00 89.62 78 LEU A O 1
ATOM 646 N N . ASN A 1 79 ? 3.745 0.875 -13.205 1.00 87.44 79 ASN A N 1
ATOM 647 C CA . ASN A 1 79 ? 5.132 0.488 -12.966 1.00 87.44 79 ASN A CA 1
ATOM 648 C C . ASN A 1 79 ? 5.602 -0.554 -13.984 1.00 87.44 79 ASN A C 1
ATOM 650 O O . ASN A 1 79 ? 6.645 -0.392 -14.609 1.00 87.44 79 ASN A O 1
ATOM 654 N N . ASN A 1 80 ? 4.799 -1.593 -14.225 1.00 87.19 80 ASN A N 1
ATOM 655 C CA . ASN A 1 80 ? 5.114 -2.610 -15.230 1.00 87.19 80 ASN A CA 1
ATOM 656 C C . ASN A 1 80 ? 5.216 -2.033 -16.648 1.00 87.19 80 ASN A C 1
ATOM 658 O O . ASN A 1 80 ? 6.075 -2.453 -17.427 1.00 87.19 80 ASN A O 1
ATOM 662 N N . ILE A 1 81 ? 4.341 -1.088 -17.005 1.00 89.44 81 ILE A N 1
ATOM 663 C CA . ILE A 1 81 ? 4.410 -0.393 -18.296 1.00 89.44 81 ILE A CA 1
ATOM 664 C C . ILE A 1 81 ? 5.713 0.404 -18.388 1.00 89.44 81 ILE A C 1
ATOM 666 O O . ILE A 1 81 ? 6.411 0.302 -19.396 1.00 89.44 81 ILE A O 1
ATOM 670 N N . LEU A 1 82 ? 6.063 1.149 -17.340 1.00 87.81 82 LEU A N 1
ATOM 671 C CA . LEU A 1 82 ? 7.281 1.948 -17.295 1.00 87.81 82 LEU A CA 1
ATOM 672 C C . LEU A 1 82 ? 8.537 1.080 -17.442 1.00 87.81 82 LEU A C 1
ATOM 674 O O . LEU A 1 82 ? 9.372 1.384 -18.289 1.00 87.81 82 LEU A O 1
ATOM 678 N N . PHE A 1 83 ? 8.632 -0.033 -16.707 1.00 85.00 83 PHE A N 1
ATOM 679 C CA . PHE A 1 83 ? 9.756 -0.968 -16.824 1.00 85.00 83 PHE A CA 1
ATOM 680 C C . PHE A 1 83 ? 9.921 -1.501 -18.248 1.00 85.00 83 PHE A C 1
ATOM 682 O O . PHE A 1 83 ? 11.027 -1.532 -18.784 1.00 85.00 83 PHE A O 1
ATOM 689 N N . LYS A 1 84 ? 8.816 -1.883 -18.901 1.00 86.50 84 LYS A N 1
ATOM 690 C CA . LYS A 1 84 ? 8.856 -2.343 -20.296 1.00 86.50 84 LYS A CA 1
ATOM 691 C C . LYS A 1 84 ? 9.304 -1.240 -21.249 1.00 86.50 84 LYS A C 1
ATOM 693 O O . LYS A 1 84 ? 10.097 -1.503 -22.149 1.00 86.50 84 LYS A O 1
ATOM 698 N N . LEU A 1 85 ? 8.788 -0.024 -21.075 1.00 86.94 85 LEU A N 1
ATOM 699 C CA . LEU A 1 85 ? 9.159 1.113 -21.912 1.00 86.94 85 LEU A CA 1
ATOM 700 C C . LEU A 1 85 ? 10.635 1.467 -21.755 1.00 86.94 85 LEU A C 1
ATOM 702 O O . LEU A 1 85 ? 11.294 1.725 -22.761 1.00 86.94 85 LEU A O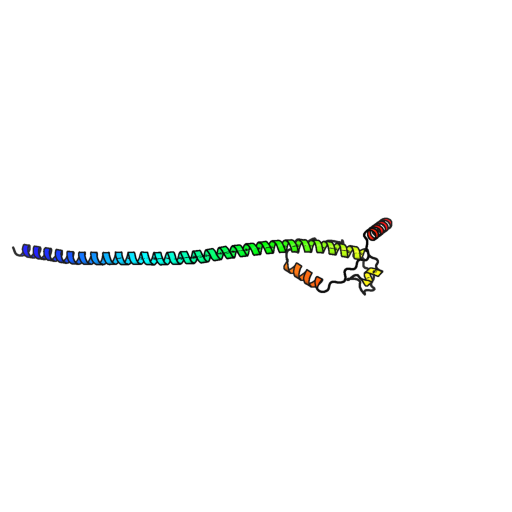 1
ATOM 706 N N . ASP A 1 86 ? 11.164 1.441 -20.535 1.00 83.94 86 ASP A N 1
ATOM 707 C CA . ASP A 1 86 ? 12.574 1.732 -20.302 1.00 83.94 86 ASP A CA 1
ATOM 708 C C . ASP A 1 86 ? 13.489 0.631 -20.852 1.00 83.94 86 ASP A C 1
ATOM 710 O O . ASP A 1 86 ? 14.471 0.937 -21.524 1.00 83.94 86 ASP A O 1
ATOM 714 N N . ALA A 1 87 ? 13.106 -0.643 -20.720 1.00 83.12 87 ALA A N 1
ATOM 715 C CA . ALA A 1 87 ? 13.825 -1.747 -21.354 1.00 83.12 87 ALA A CA 1
ATOM 716 C C . ALA A 1 87 ? 13.875 -1.595 -22.888 1.00 83.12 87 ALA A C 1
ATOM 718 O O . ALA A 1 87 ? 14.944 -1.688 -23.495 1.00 83.12 87 ALA A O 1
ATOM 719 N N . ILE A 1 88 ? 12.737 -1.290 -23.527 1.00 86.50 88 ILE A N 1
ATOM 720 C CA . ILE A 1 88 ? 12.682 -1.018 -24.975 1.00 86.50 88 ILE A CA 1
ATOM 721 C C . ILE A 1 88 ? 13.560 0.189 -25.322 1.00 86.50 88 ILE A C 1
ATOM 723 O O . ILE A 1 88 ? 14.316 0.152 -26.293 1.00 86.50 88 ILE A O 1
ATOM 727 N N . ARG A 1 89 ? 13.492 1.261 -24.531 1.00 84.25 89 ARG A N 1
ATOM 728 C CA . ARG A 1 89 ? 14.295 2.469 -24.729 1.00 84.25 89 ARG A CA 1
ATOM 729 C C . ARG A 1 89 ? 15.792 2.187 -24.614 1.00 84.25 89 ARG A C 1
ATOM 731 O O . ARG A 1 89 ? 16.545 2.696 -25.439 1.00 84.25 89 ARG A O 1
ATOM 738 N N . SER A 1 90 ? 16.217 1.382 -23.645 1.00 82.31 90 SER A N 1
ATOM 739 C CA . SER A 1 90 ? 17.611 0.962 -23.466 1.00 82.31 90 SER A CA 1
ATOM 740 C C . SER A 1 90 ? 18.124 0.219 -24.703 1.00 82.31 90 SER A C 1
ATOM 742 O O . SER A 1 90 ? 19.149 0.586 -25.280 1.00 82.31 90 SER A O 1
ATOM 744 N N . VAL A 1 91 ? 17.331 -0.723 -25.224 1.00 84.06 91 VAL A N 1
ATOM 745 C CA . VAL A 1 91 ? 17.636 -1.433 -26.476 1.00 84.06 91 VAL A CA 1
ATOM 746 C C . VAL A 1 91 ? 17.724 -0.470 -27.669 1.00 84.06 91 VAL A C 1
ATOM 748 O O . VAL A 1 91 ? 18.665 -0.536 -28.460 1.00 84.06 91 VAL A O 1
ATOM 751 N N . LEU A 1 92 ? 16.784 0.471 -27.803 1.00 85.12 92 LEU A N 1
ATOM 752 C CA . LEU A 1 92 ? 16.804 1.464 -28.884 1.00 85.12 92 LEU A CA 1
ATOM 753 C C . LEU A 1 92 ? 18.019 2.396 -28.804 1.00 85.12 92 LEU A C 1
ATOM 755 O O . LEU A 1 92 ? 18.595 2.741 -29.838 1.00 85.12 92 LEU A O 1
ATOM 759 N N . LYS A 1 93 ? 18.435 2.788 -27.597 1.00 81.88 93 LYS A N 1
ATOM 760 C CA . LYS A 1 93 ? 19.664 3.558 -27.381 1.00 81.88 93 LYS A CA 1
ATOM 761 C C . LYS A 1 93 ? 20.893 2.766 -27.800 1.00 81.88 93 LYS A C 1
ATOM 763 O O . LYS A 1 93 ? 21.720 3.310 -28.522 1.00 81.88 93 LYS A O 1
ATOM 768 N N . MET A 1 94 ? 20.977 1.489 -27.426 1.00 80.38 94 MET A N 1
ATOM 769 C CA . MET A 1 94 ? 22.063 0.609 -27.858 1.00 80.38 94 MET A CA 1
ATOM 770 C C . MET A 1 94 ? 22.143 0.545 -29.390 1.00 80.38 94 MET A C 1
ATOM 772 O O . MET A 1 94 ? 23.211 0.761 -29.964 1.00 80.38 94 MET A O 1
ATOM 776 N N . TYR A 1 95 ? 21.009 0.343 -30.071 1.00 82.62 95 TYR A N 1
ATOM 777 C CA . TYR A 1 95 ? 20.966 0.360 -31.536 1.00 82.62 95 TYR A CA 1
ATOM 778 C C . TYR A 1 95 ? 21.376 1.710 -32.125 1.00 82.62 95 TYR A C 1
ATOM 780 O O . TYR A 1 95 ? 22.124 1.746 -33.101 1.00 82.62 95 TYR A O 1
ATOM 788 N N . ARG A 1 96 ? 20.930 2.827 -31.538 1.00 80.56 96 ARG A N 1
ATOM 789 C CA . ARG A 1 96 ? 21.355 4.167 -31.962 1.00 80.56 96 ARG A CA 1
ATOM 790 C C . ARG A 1 96 ? 22.870 4.324 -31.834 1.00 80.56 96 ARG A C 1
ATOM 792 O O . ARG A 1 96 ? 23.496 4.762 -32.795 1.00 80.56 96 ARG A O 1
ATOM 799 N N . SER A 1 97 ? 23.453 3.950 -30.698 1.00 79.19 97 SER A N 1
ATOM 800 C CA . SER A 1 97 ? 24.900 4.019 -30.464 1.00 79.19 97 SER A CA 1
ATOM 801 C C . SER A 1 97 ? 25.674 3.183 -31.482 1.00 79.19 97 SER A C 1
ATOM 803 O O . SER 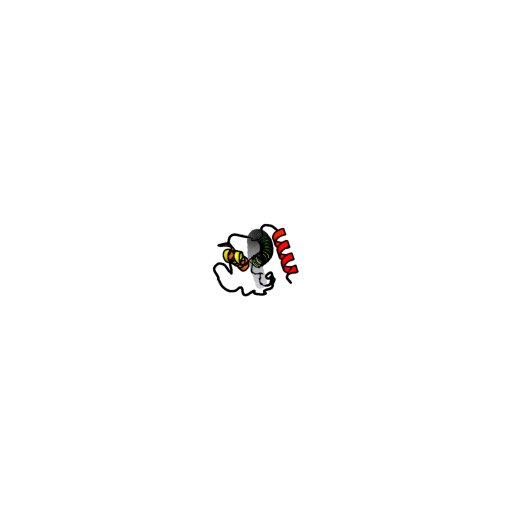A 1 97 ? 26.644 3.669 -32.062 1.00 79.19 97 SER A O 1
ATOM 805 N N . TYR A 1 98 ? 25.198 1.973 -31.783 1.00 79.94 98 TYR A N 1
ATOM 806 C CA . TYR A 1 98 ? 25.784 1.127 -32.821 1.00 79.94 98 TYR A CA 1
ATOM 807 C C . TYR A 1 98 ? 25.710 1.774 -34.214 1.00 79.94 98 TYR A C 1
ATOM 809 O O . TYR A 1 98 ? 26.716 1.870 -34.916 1.00 79.94 98 TYR A O 1
ATOM 817 N N . LEU A 1 99 ? 24.542 2.285 -34.613 1.00 79.69 99 LEU A N 1
ATOM 818 C CA . LEU A 1 99 ? 24.364 2.939 -35.915 1.00 79.69 99 LEU A CA 1
ATOM 819 C C . LEU A 1 99 ? 25.237 4.191 -36.069 1.00 79.69 99 LEU A C 1
ATOM 821 O O . LEU A 1 99 ? 25.736 4.457 -37.162 1.00 79.69 99 LEU A O 1
ATOM 825 N N . VAL A 1 100 ? 25.432 4.951 -34.989 1.00 79.94 100 VAL A N 1
ATOM 826 C CA . VAL A 1 100 ? 26.341 6.103 -34.970 1.00 79.94 100 VAL A CA 1
ATOM 827 C C . VAL A 1 100 ? 27.790 5.636 -35.099 1.00 79.94 100 VAL A C 1
ATOM 829 O O . VAL A 1 100 ? 28.514 6.173 -35.934 1.00 79.94 100 VAL A O 1
ATOM 832 N N . PHE A 1 101 ? 28.204 4.607 -34.356 1.00 78.81 101 PHE A N 1
ATOM 833 C CA . PHE A 1 101 ? 29.558 4.048 -34.417 1.00 78.81 101 PHE A CA 1
ATOM 834 C C . PHE A 1 101 ? 29.944 3.568 -35.821 1.00 78.81 101 PHE A C 1
ATOM 836 O O . PHE A 1 101 ? 31.055 3.819 -36.288 1.00 78.81 101 PHE A O 1
ATOM 843 N N . VAL A 1 102 ? 29.010 2.917 -36.510 1.00 78.81 102 VAL A N 1
ATOM 844 C CA . VAL A 1 102 ? 29.206 2.387 -37.863 1.00 78.81 102 VAL A CA 1
ATOM 845 C C . VAL A 1 102 ? 29.209 3.499 -38.929 1.00 78.81 102 VAL A C 1
ATOM 847 O O . VAL A 1 102 ? 29.745 3.317 -40.023 1.00 78.81 102 VAL A O 1
ATOM 850 N N . ALA A 1 103 ? 28.654 4.678 -38.633 1.00 82.12 103 ALA A N 1
ATOM 851 C CA . ALA A 1 103 ? 28.622 5.790 -39.577 1.00 82.12 103 ALA A CA 1
ATOM 852 C C . ALA A 1 103 ? 30.028 6.379 -39.852 1.00 82.12 103 ALA A C 1
ATOM 854 O O . ALA A 1 103 ? 30.914 6.355 -38.982 1.00 82.12 103 ALA A O 1
ATOM 855 N N . PRO A 1 104 ? 30.248 6.980 -41.040 1.00 80.31 104 PRO A N 1
ATOM 856 C CA . PRO A 1 104 ? 31.512 7.628 -41.370 1.00 80.31 104 PRO A CA 1
ATOM 857 C C . PRO A 1 104 ? 31.881 8.731 -40.378 1.00 80.31 104 PRO A C 1
ATOM 859 O O . PRO A 1 104 ? 31.025 9.487 -39.910 1.00 80.31 104 PRO A O 1
ATOM 862 N N . LEU A 1 105 ? 33.18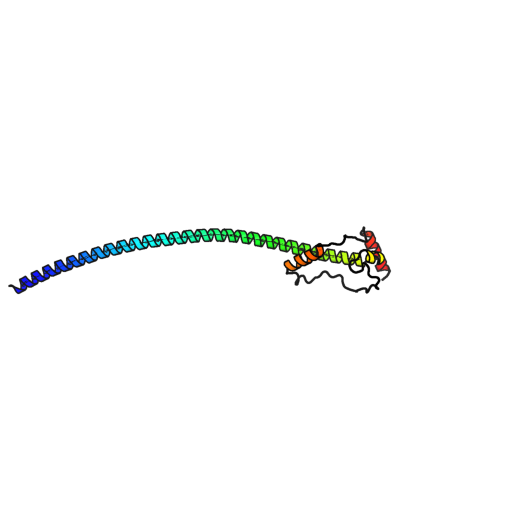0 8.864 -40.102 1.00 76.62 105 LEU A N 1
ATOM 863 C CA . LEU A 1 105 ? 33.699 9.828 -39.131 1.00 76.62 105 LEU A CA 1
ATOM 864 C C . LEU A 1 105 ? 33.285 11.274 -39.443 1.00 76.62 105 LEU A C 1
ATOM 866 O O . LEU A 1 105 ? 32.919 12.022 -38.540 1.00 76.62 105 LEU A O 1
ATOM 870 N N . SER A 1 106 ? 33.297 11.649 -40.723 1.00 79.75 106 SER A N 1
ATOM 871 C CA . SER A 1 106 ? 32.907 12.984 -41.191 1.00 79.75 106 SER A CA 1
ATOM 872 C C . SER A 1 106 ? 31.466 13.343 -40.825 1.00 79.75 106 SER A C 1
ATOM 874 O O . SER A 1 106 ? 31.169 14.500 -40.532 1.00 79.75 106 SER A O 1
ATOM 876 N N . TRP A 1 107 ? 30.572 12.352 -40.798 1.00 81.62 107 TRP A N 1
ATOM 877 C CA . TRP A 1 107 ? 29.183 12.532 -40.393 1.00 81.62 107 TRP A CA 1
ATOM 878 C C . TRP A 1 107 ? 29.043 12.568 -38.866 1.00 81.62 107 TRP A C 1
ATOM 880 O O . TRP A 1 107 ? 28.340 13.427 -38.331 1.00 81.62 107 TRP A O 1
ATOM 890 N N . ARG A 1 108 ? 29.773 11.700 -38.150 1.00 78.56 108 ARG A N 1
ATOM 891 C CA . ARG A 1 108 ? 29.815 11.704 -36.679 1.00 78.56 108 ARG A CA 1
ATOM 892 C C . ARG A 1 108 ? 30.301 13.036 -36.109 1.00 78.56 108 ARG A C 1
ATOM 894 O O . ARG A 1 108 ? 29.662 13.575 -35.219 1.00 78.56 108 ARG A O 1
ATOM 901 N N . GLN A 1 109 ? 31.343 13.644 -36.670 1.00 76.19 109 GLN A N 1
ATOM 902 C CA . GLN A 1 109 ? 31.857 14.944 -36.205 1.00 76.19 109 GLN A CA 1
ATOM 903 C C . GLN A 1 109 ? 30.817 16.081 -36.233 1.00 76.19 109 GLN A C 1
ATOM 905 O O . GLN A 1 109 ? 30.967 17.076 -35.523 1.00 76.19 109 GLN A O 1
ATOM 910 N N . GLN A 1 110 ? 29.761 15.950 -37.040 1.00 77.31 110 GLN A N 1
ATOM 911 C CA . GLN A 1 110 ? 28.698 16.949 -37.165 1.00 77.31 110 GLN A CA 1
ATOM 912 C C . GLN A 1 110 ? 27.442 16.601 -36.351 1.00 77.31 110 GLN A C 1
ATOM 914 O O . GLN A 1 110 ? 26.660 17.498 -36.017 1.00 77.31 110 GLN A O 1
ATOM 919 N N . HIS A 1 111 ? 27.223 15.316 -36.054 1.00 75.44 111 HIS A N 1
ATOM 920 C CA . HIS A 1 111 ? 25.935 14.803 -35.570 1.00 75.44 111 HIS A CA 1
ATOM 921 C C . HIS A 1 111 ? 26.006 13.888 -34.339 1.00 75.44 111 HIS A C 1
ATOM 923 O O . HIS A 1 111 ? 24.962 13.617 -33.751 1.00 75.44 111 HIS A O 1
ATOM 929 N N . ASP A 1 112 ? 27.191 13.438 -33.932 1.00 72.19 112 ASP A N 1
ATOM 930 C CA . ASP A 1 112 ? 27.414 12.637 -32.726 1.00 72.19 112 ASP A CA 1
ATOM 931 C C . ASP A 1 112 ? 27.604 13.546 -31.505 1.00 72.19 112 ASP A C 1
ATOM 933 O O . ASP A 1 112 ? 28.382 14.496 -31.530 1.00 72.19 112 ASP A O 1
ATOM 937 N N . GLU A 1 113 ? 26.898 13.242 -30.422 1.00 68.62 113 GLU A N 1
ATOM 938 C CA . GLU A 1 113 ? 26.894 13.992 -29.163 1.00 68.62 113 GLU A CA 1
ATOM 939 C C . GLU A 1 113 ? 28.272 14.033 -28.500 1.00 68.62 113 GLU A C 1
ATOM 941 O O . GLU A 1 113 ? 28.656 15.045 -27.914 1.00 68.62 113 GLU A O 1
ATOM 946 N N . THR A 1 114 ? 29.038 12.952 -28.638 1.00 67.94 114 THR A N 1
ATOM 947 C CA . THR A 1 114 ? 30.347 12.795 -27.992 1.00 67.94 114 THR A CA 1
ATOM 948 C C . THR A 1 114 ? 31.485 13.465 -28.766 1.00 67.94 114 THR A C 1
ATOM 950 O O . THR A 1 114 ? 32.454 13.944 -28.161 1.00 67.94 114 THR A O 1
ATOM 953 N N . LEU A 1 115 ? 31.353 13.537 -30.098 1.00 66.12 115 LEU A N 1
ATOM 954 C CA . LEU A 1 115 ? 32.394 13.982 -31.033 1.00 66.12 115 LEU A CA 1
ATOM 955 C C . LEU A 1 115 ? 32.127 15.356 -31.667 1.00 66.12 115 LEU A C 1
ATOM 957 O O . LEU A 1 115 ? 33.030 15.915 -32.296 1.00 66.12 115 LEU A O 1
ATOM 961 N N . ARG A 1 116 ? 30.925 15.930 -31.514 1.00 64.44 116 ARG A N 1
ATOM 962 C CA . ARG A 1 116 ? 30.577 17.234 -32.098 1.00 64.44 116 ARG A CA 1
ATOM 963 C C . ARG A 1 116 ? 31.537 18.329 -31.624 1.00 64.44 116 ARG A C 1
ATOM 965 O O . ARG A 1 116 ? 31.536 18.714 -30.460 1.00 64.44 116 ARG A O 1
ATOM 972 N N . GLY A 1 117 ? 32.335 18.856 -32.553 1.00 58.41 117 GLY A N 1
ATOM 973 C CA . GLY A 1 117 ? 33.276 19.955 -32.301 1.00 58.41 117 GLY A CA 1
ATOM 974 C C . GLY A 1 117 ? 34.636 19.553 -31.713 1.00 58.41 117 GLY A C 1
ATOM 975 O O . GLY A 1 117 ? 35.439 20.440 -31.429 1.00 58.41 117 GLY A O 1
ATOM 976 N N . LYS A 1 118 ? 34.936 18.255 -31.557 1.00 60.84 118 LYS A N 1
ATOM 977 C CA . LYS A 1 118 ? 36.262 17.779 -31.123 1.00 60.84 118 LYS A CA 1
ATOM 978 C C . LYS A 1 118 ? 37.093 17.328 -32.330 1.00 60.84 118 LYS A C 1
ATOM 980 O O . LYS A 1 118 ? 36.656 16.499 -33.118 1.00 60.84 118 LYS A O 1
ATOM 985 N N . VAL A 1 119 ? 38.315 17.856 -32.453 1.00 55.56 119 VAL A N 1
ATOM 986 C CA . VAL A 1 119 ? 39.282 17.541 -33.535 1.00 55.56 119 VAL A CA 1
ATOM 987 C C . VAL A 1 119 ? 40.234 16.392 -33.136 1.00 55.56 119 VAL A C 1
ATOM 989 O O . VAL A 1 119 ? 41.241 16.147 -33.788 1.00 55.56 119 VAL A O 1
ATOM 992 N N . GLN A 1 120 ? 39.959 15.681 -32.039 1.00 50.56 120 GLN A N 1
ATOM 993 C CA . GLN A 1 120 ? 40.896 14.695 -31.493 1.00 50.56 120 GLN A CA 1
ATOM 994 C C . GLN A 1 120 ? 40.728 13.295 -32.094 1.00 50.56 120 GLN A C 1
ATOM 996 O O . GLN A 1 120 ? 39.628 12.867 -32.443 1.00 50.56 120 GLN A O 1
ATOM 1001 N N . SER A 1 121 ? 41.869 12.606 -32.200 1.00 47.53 121 SER A N 1
ATOM 1002 C CA . SER A 1 121 ? 42.034 11.209 -32.597 1.00 47.53 121 SER A CA 1
ATOM 1003 C C . SER A 1 121 ? 41.007 10.308 -31.919 1.00 47.53 121 SER A C 1
ATOM 1005 O O . SER A 1 121 ? 40.920 10.290 -30.693 1.00 47.53 121 SER A O 1
ATOM 1007 N N . ILE A 1 122 ? 40.262 9.549 -32.722 1.00 52.59 122 ILE A N 1
ATOM 1008 C CA . ILE A 1 122 ? 39.321 8.532 -32.254 1.00 52.59 122 ILE A CA 1
ATOM 1009 C C . ILE A 1 122 ? 40.114 7.526 -31.416 1.00 52.59 122 ILE A C 1
ATOM 1011 O O . ILE A 1 122 ? 40.833 6.690 -31.963 1.00 52.59 122 ILE A O 1
ATOM 1015 N N . GLN A 1 123 ? 40.002 7.592 -30.094 1.00 48.22 123 GLN A N 1
ATOM 1016 C CA . GLN A 1 123 ? 40.251 6.405 -29.295 1.00 48.22 123 GLN A CA 1
ATOM 1017 C C . GLN A 1 123 ? 39.057 5.495 -29.559 1.00 48.22 123 GLN A C 1
ATOM 1019 O O . GLN A 1 123 ? 37.933 5.799 -29.165 1.00 48.22 123 GLN A O 1
ATOM 1024 N N . PHE A 1 124 ? 39.280 4.437 -30.339 1.00 53.19 124 PHE A N 1
ATOM 1025 C CA . PHE A 1 124 ? 38.319 3.352 -30.452 1.00 53.19 124 PHE A CA 1
ATOM 1026 C C . PHE A 1 124 ? 38.254 2.696 -29.077 1.00 53.19 124 PHE A C 1
ATOM 1028 O O . PHE A 1 124 ? 39.063 1.828 -28.762 1.00 53.19 124 PHE A O 1
ATOM 1035 N N . GLU A 1 125 ? 37.330 3.144 -28.232 1.00 52.62 125 GLU A N 1
ATOM 1036 C CA . GLU A 1 125 ? 36.947 2.354 -27.075 1.00 52.62 125 GLU A CA 1
ATOM 1037 C C . GLU A 1 125 ? 36.311 1.081 -27.627 1.00 52.62 125 GLU A C 1
ATOM 1039 O O . GLU A 1 125 ? 35.199 1.084 -28.155 1.00 52.62 125 GLU A O 1
ATOM 1044 N N . SER A 1 126 ? 37.065 -0.012 -27.567 1.00 52.03 126 SER A N 1
ATOM 1045 C CA . SER A 1 126 ? 36.619 -1.375 -27.837 1.00 52.03 126 SER A CA 1
ATOM 1046 C C . SER A 1 126 ? 35.665 -1.846 -26.732 1.00 52.03 126 SER A C 1
ATOM 1048 O O . SER A 1 126 ? 35.890 -2.874 -26.095 1.00 52.03 126 SER A O 1
ATOM 1050 N N . GLY A 1 127 ? 34.647 -1.041 -26.436 1.00 55.94 127 GLY A N 1
ATOM 1051 C CA . GLY A 1 127 ? 33.589 -1.369 -25.501 1.00 55.94 127 GLY A CA 1
ATOM 1052 C C . GLY A 1 127 ? 32.581 -2.283 -26.180 1.00 55.94 127 GLY A C 1
ATOM 1053 O O . GLY A 1 127 ? 32.212 -2.086 -27.339 1.00 55.94 127 GLY A O 1
ATOM 1054 N N . GLN A 1 128 ? 32.137 -3.308 -25.464 1.00 60.16 128 GLN A N 1
ATOM 1055 C CA . GLN A 1 128 ? 31.025 -4.134 -25.906 1.00 60.16 128 GLN A CA 1
ATOM 1056 C C . GLN A 1 128 ? 29.752 -3.278 -25.865 1.00 60.16 128 GLN A C 1
ATOM 1058 O O . GLN A 1 128 ? 29.484 -2.626 -24.857 1.00 60.16 128 GLN A O 1
ATOM 1063 N N . PHE A 1 129 ? 28.966 -3.264 -26.947 1.00 61.72 129 PHE A N 1
ATOM 1064 C CA . PHE A 1 129 ? 27.621 -2.688 -26.906 1.00 61.72 129 PHE A CA 1
ATOM 1065 C C . PHE A 1 129 ? 26.768 -3.572 -25.999 1.00 61.72 129 PHE A C 1
ATOM 1067 O O . PHE A 1 129 ? 26.238 -4.594 -26.432 1.00 61.72 129 PHE A O 1
ATOM 1074 N N . ALA A 1 130 ? 26.705 -3.210 -24.727 1.00 60.81 130 ALA A N 1
ATOM 1075 C CA . ALA A 1 130 ? 25.846 -3.844 -23.754 1.00 60.81 130 ALA A CA 1
ATOM 1076 C C . ALA A 1 130 ? 24.610 -2.967 -23.557 1.00 60.81 130 ALA A C 1
ATOM 1078 O O . ALA A 1 130 ? 24.692 -1.739 -23.506 1.00 60.81 130 ALA A O 1
ATOM 1079 N N . THR A 1 131 ? 23.454 -3.605 -23.438 1.00 57.78 131 THR A N 1
ATOM 1080 C CA . THR A 1 131 ? 22.385 -3.032 -22.628 1.00 57.78 131 THR A CA 1
ATOM 1081 C C . THR A 1 131 ? 22.875 -3.022 -21.183 1.00 57.78 131 THR A C 1
ATOM 1083 O O . THR A 1 131 ? 23.540 -3.979 -20.780 1.00 57.78 131 THR A O 1
ATOM 1086 N N . ASP A 1 132 ? 22.576 -1.970 -20.413 1.00 57.19 132 ASP A N 1
ATOM 1087 C CA . ASP A 1 132 ? 22.734 -1.984 -18.950 1.00 57.19 132 ASP A CA 1
ATOM 1088 C C . ASP A 1 132 ? 21.874 -3.137 -18.407 1.00 57.19 132 ASP A C 1
ATOM 1090 O O . ASP A 1 132 ? 20.682 -2.997 -18.147 1.00 57.19 132 ASP A O 1
ATOM 1094 N N . ASN A 1 133 ? 22.462 -4.332 -18.370 1.00 48.41 133 ASN A N 1
ATOM 1095 C CA . ASN A 1 133 ? 21.798 -5.587 -18.037 1.00 48.41 133 ASN A CA 1
ATOM 1096 C C . ASN A 1 133 ? 21.771 -5.834 -16.528 1.00 48.41 133 ASN A C 1
ATOM 1098 O O . ASN A 1 133 ? 21.271 -6.876 -16.106 1.00 48.41 133 ASN A O 1
ATOM 1102 N N . ASP A 1 134 ? 22.202 -4.869 -15.713 1.00 48.84 134 ASP A N 1
ATOM 1103 C CA . ASP A 1 134 ? 21.866 -4.838 -14.292 1.00 48.84 134 ASP A CA 1
ATOM 1104 C C . ASP A 1 134 ? 20.429 -4.334 -14.103 1.00 48.84 134 ASP A C 1
ATOM 1106 O O . ASP A 1 134 ? 20.131 -3.300 -13.506 1.00 48.84 134 ASP A O 1
ATOM 1110 N N . LEU A 1 135 ? 19.500 -5.172 -14.569 1.00 50.12 135 LEU A N 1
ATOM 1111 C CA . LEU A 1 135 ? 18.072 -5.151 -14.240 1.00 50.12 135 LEU A CA 1
ATOM 1112 C C . LEU A 1 135 ? 17.812 -5.229 -12.719 1.00 50.12 135 LEU A C 1
ATOM 1114 O O . LEU A 1 135 ? 16.672 -5.094 -12.280 1.00 50.12 135 LEU A O 1
ATOM 1118 N N . VAL A 1 136 ? 18.852 -5.470 -11.912 1.00 49.22 136 VAL A N 1
ATOM 1119 C CA . VAL A 1 136 ? 18.790 -5.547 -10.449 1.00 49.22 136 VAL A CA 1
ATOM 1120 C C . VAL A 1 136 ? 18.991 -4.172 -9.792 1.00 49.22 136 VAL A C 1
ATOM 1122 O O . VAL A 1 136 ? 18.372 -3.910 -8.763 1.00 49.22 136 VAL A O 1
ATOM 1125 N N . GLU A 1 137 ? 19.766 -3.254 -10.388 1.00 48.91 137 GLU A N 1
ATOM 1126 C CA . GLU A 1 137 ? 19.953 -1.894 -9.842 1.00 48.91 137 GLU A CA 1
ATOM 1127 C C . GLU A 1 137 ? 18.847 -0.907 -10.268 1.00 48.91 137 GLU A C 1
ATOM 1129 O O . GLU A 1 137 ? 18.671 0.145 -9.652 1.00 48.91 137 GLU A O 1
ATOM 1134 N N . THR A 1 138 ? 18.037 -1.261 -11.272 1.00 51.62 138 THR A N 1
ATOM 1135 C CA . THR A 1 138 ? 16.949 -0.428 -11.823 1.00 51.62 138 THR A CA 1
ATOM 1136 C C . THR A 1 138 ? 15.602 -0.574 -11.108 1.00 51.62 138 THR A C 1
ATOM 1138 O O . THR A 1 138 ? 14.593 -0.083 -11.598 1.00 51.62 138 THR A O 1
ATOM 1141 N N . LEU A 1 139 ? 15.541 -1.192 -9.924 1.00 57.56 139 LEU A N 1
ATOM 1142 C CA . LEU A 1 139 ? 14.285 -1.331 -9.162 1.00 57.56 139 LEU A CA 1
ATOM 1143 C C . LEU A 1 139 ? 13.709 0.000 -8.638 1.00 57.56 139 LEU A C 1
ATOM 1145 O O . LEU A 1 139 ? 12.577 0.031 -8.153 1.00 57.56 139 LEU A O 1
ATOM 1149 N N . ASP A 1 140 ? 14.464 1.095 -8.734 1.00 71.38 140 ASP A N 1
ATOM 1150 C CA . ASP A 1 140 ? 14.049 2.418 -8.277 1.00 71.38 140 ASP A CA 1
ATOM 1151 C C . ASP A 1 140 ? 13.400 3.225 -9.413 1.00 71.38 140 ASP A C 1
ATOM 1153 O O . ASP A 1 140 ? 14.057 3.928 -10.188 1.00 71.38 140 ASP A O 1
ATOM 1157 N N . ILE A 1 141 ? 12.076 3.109 -9.499 1.00 74.94 141 ILE A N 1
ATOM 1158 C CA . ILE A 1 141 ? 11.232 3.789 -10.489 1.00 74.94 141 ILE A CA 1
ATOM 1159 C C . ILE A 1 141 ? 11.428 5.305 -10.466 1.00 74.94 141 ILE A C 1
ATOM 1161 O O . ILE A 1 141 ? 11.447 5.933 -11.527 1.00 74.94 141 ILE A O 1
ATOM 1165 N N . ASP A 1 142 ? 11.626 5.898 -9.290 1.00 78.62 142 ASP A N 1
ATOM 1166 C CA . ASP A 1 142 ? 11.780 7.346 -9.163 1.00 78.62 142 ASP A CA 1
ATOM 1167 C C . ASP A 1 142 ? 13.085 7.813 -9.817 1.00 78.62 142 ASP A C 1
ATOM 1169 O O . ASP A 1 142 ? 13.105 8.814 -10.541 1.00 78.62 142 ASP A O 1
ATOM 1173 N N . LYS A 1 143 ? 14.166 7.039 -9.665 1.00 80.19 143 LYS A N 1
ATOM 1174 C CA . LYS A 1 143 ? 15.424 7.301 -10.381 1.00 80.19 143 LYS A CA 1
ATOM 1175 C C . LYS A 1 143 ? 15.275 7.135 -11.888 1.00 80.19 143 LYS A C 1
ATOM 1177 O O . LYS A 1 143 ? 15.810 7.959 -12.630 1.00 80.19 143 LYS A O 1
ATOM 1182 N N . MET A 1 144 ? 14.543 6.118 -12.351 1.00 78.62 144 MET A N 1
ATOM 1183 C CA . MET A 1 144 ? 14.293 5.915 -13.785 1.00 78.62 144 MET A CA 1
ATOM 1184 C C . MET A 1 144 ? 13.547 7.108 -14.391 1.00 78.62 144 MET A C 1
ATOM 1186 O O . MET A 1 144 ? 13.927 7.616 -15.450 1.00 78.62 144 MET A O 1
ATOM 1190 N N . VAL A 1 145 ? 12.508 7.587 -13.702 1.00 82.81 145 VAL A N 1
ATOM 1191 C CA . VAL A 1 145 ? 11.716 8.744 -14.134 1.00 82.81 145 VAL A CA 1
ATOM 1192 C C . VAL A 1 145 ? 12.570 10.007 -14.161 1.00 82.81 145 VAL A C 1
ATOM 1194 O O . VAL A 1 145 ? 12.530 10.740 -15.151 1.00 82.81 145 VAL A O 1
ATOM 1197 N N . GLU A 1 146 ? 13.375 10.262 -13.129 1.00 84.19 146 GLU A N 1
ATOM 1198 C CA . GLU A 1 146 ? 14.201 11.470 -13.077 1.00 84.19 146 GLU A CA 1
ATOM 1199 C C . GLU A 1 146 ? 15.327 11.441 -14.127 1.00 84.19 146 GLU A C 1
ATOM 1201 O O . GLU A 1 146 ? 15.543 12.433 -14.828 1.00 84.19 146 GLU A O 1
ATOM 1206 N N . ALA A 1 147 ? 15.974 10.291 -14.342 1.00 80.94 147 ALA A N 1
ATOM 1207 C CA . ALA A 1 147 ? 16.955 10.119 -15.414 1.00 80.94 147 ALA A CA 1
ATOM 1208 C C . ALA A 1 147 ? 16.328 10.345 -16.801 1.00 80.94 147 ALA A C 1
ATOM 1210 O O . ALA A 1 147 ? 16.880 11.070 -17.635 1.00 80.94 147 ALA A O 1
ATOM 1211 N N . ALA A 1 148 ? 15.138 9.784 -17.046 1.00 81.12 148 ALA A N 1
ATOM 1212 C CA . ALA A 1 148 ? 14.392 10.023 -18.278 1.00 81.12 148 ALA A CA 1
ATOM 1213 C C . ALA A 1 148 ? 14.022 11.504 -18.446 1.00 81.12 148 ALA A C 1
ATOM 1215 O O . ALA A 1 148 ? 14.160 12.050 -19.541 1.00 81.12 148 ALA A O 1
ATOM 1216 N N . ARG A 1 149 ? 13.604 12.176 -17.370 1.00 85.00 149 ARG A N 1
ATOM 1217 C CA . ARG A 1 149 ? 13.236 13.595 -17.376 1.00 85.00 149 ARG A CA 1
ATOM 1218 C C . ARG A 1 149 ? 14.411 14.499 -17.735 1.00 85.00 149 ARG A C 1
ATOM 1220 O O . ARG A 1 149 ? 14.232 15.431 -18.520 1.00 85.00 149 ARG A O 1
ATOM 1227 N N . ILE A 1 150 ? 15.593 14.239 -17.176 1.00 83.94 150 ILE A N 1
ATOM 1228 C CA . ILE A 1 150 ? 16.808 15.010 -17.468 1.00 83.94 150 ILE A CA 1
ATOM 1229 C C . ILE A 1 150 ? 17.179 14.868 -18.947 1.00 83.94 150 ILE A C 1
ATOM 1231 O O . ILE A 1 150 ? 17.401 15.871 -19.626 1.00 83.94 150 ILE A O 1
ATOM 1235 N N . GLU A 1 151 ? 17.191 13.642 -19.465 1.00 77.75 151 GLU A N 1
ATOM 1236 C CA . GLU A 1 151 ? 17.583 13.362 -20.849 1.00 77.75 151 GLU A CA 1
ATOM 1237 C C . GLU A 1 151 ? 16.584 13.917 -21.875 1.00 77.75 151 GLU A C 1
ATOM 1239 O O . GLU A 1 151 ? 16.973 14.491 -22.891 1.00 77.75 151 GLU A O 1
ATOM 1244 N N . LEU A 1 152 ? 15.283 13.799 -21.599 1.00 80.56 152 LEU A N 1
ATOM 1245 C CA . LEU A 1 152 ? 14.222 14.277 -22.488 1.00 80.56 152 LEU A CA 1
ATOM 1246 C C . LEU A 1 152 ? 14.020 15.797 -22.440 1.00 80.56 152 LEU A C 1
ATOM 1248 O O . LEU A 1 152 ? 13.213 16.323 -23.204 1.00 80.56 152 LEU A O 1
ATOM 1252 N N . LYS A 1 153 ? 14.733 16.522 -21.570 1.00 81.94 153 LYS A N 1
ATOM 1253 C CA . LYS A 1 153 ? 14.586 17.977 -21.440 1.00 81.94 153 LYS A CA 1
ATOM 1254 C C . LYS A 1 153 ? 15.053 18.729 -22.688 1.00 81.94 153 LYS A C 1
ATOM 1256 O O . LYS A 1 153 ? 14.458 19.746 -23.021 1.00 81.94 153 LYS A O 1
ATOM 1261 N N . ASN A 1 154 ? 16.094 18.240 -23.367 1.00 75.31 154 ASN A N 1
ATOM 1262 C CA . ASN A 1 154 ? 16.645 18.834 -24.591 1.00 75.31 154 ASN A CA 1
ATOM 1263 C C . ASN A 1 154 ? 17.113 17.735 -25.563 1.00 75.31 154 ASN A C 1
ATOM 1265 O O . ASN A 1 154 ? 18.319 17.540 -25.736 1.00 75.31 154 ASN A O 1
ATOM 1269 N N . PRO A 1 155 ? 16.187 16.993 -26.195 1.00 71.50 155 PRO A N 1
ATOM 1270 C CA . PRO A 1 155 ? 16.563 15.917 -27.091 1.00 71.50 155 PRO A CA 1
ATOM 1271 C C . PRO A 1 155 ? 17.187 16.499 -28.360 1.00 71.50 155 PRO A C 1
ATOM 1273 O O . PRO A 1 155 ? 16.640 17.404 -28.998 1.00 71.50 155 PRO A O 1
ATOM 1276 N N . LEU A 1 156 ? 18.337 15.964 -28.754 1.00 67.88 156 LEU A N 1
ATOM 1277 C CA . LEU A 1 156 ? 18.924 16.284 -30.047 1.00 67.88 156 LEU A CA 1
ATOM 1278 C C . LEU A 1 156 ? 18.092 15.670 -31.180 1.00 67.88 156 LEU A C 1
ATOM 1280 O O . LEU A 1 156 ? 17.423 14.650 -30.988 1.00 67.88 156 LEU A O 1
ATOM 1284 N N . PRO A 1 157 ? 18.108 16.280 -32.379 1.00 75.88 157 PRO A N 1
ATOM 1285 C CA . PRO A 1 157 ? 17.327 15.780 -33.497 1.00 75.88 157 PRO A CA 1
ATOM 1286 C C . PRO A 1 157 ? 17.766 14.357 -33.850 1.00 75.88 157 PRO A C 1
ATOM 1288 O O . PRO A 1 157 ? 18.943 14.114 -34.118 1.00 75.88 157 PRO A O 1
ATOM 1291 N N . ALA A 1 158 ? 16.803 13.434 -33.892 1.00 73.88 158 ALA A N 1
ATOM 1292 C CA . ALA A 1 158 ? 17.025 12.054 -34.300 1.00 73.88 158 ALA A CA 1
ATOM 1293 C C . ALA A 1 158 ? 17.439 12.012 -35.779 1.00 73.88 158 ALA A C 1
ATOM 1295 O O . ALA A 1 158 ? 16.607 12.036 -36.685 1.00 73.88 158 ALA A O 1
ATOM 1296 N N . ARG A 1 159 ? 18.750 12.008 -36.028 1.00 78.25 159 ARG A N 1
ATOM 1297 C CA . ARG A 1 159 ? 19.335 11.900 -37.365 1.00 78.25 159 ARG A CA 1
ATOM 1298 C C . ARG A 1 159 ? 20.026 10.555 -37.487 1.00 78.25 159 ARG A C 1
ATOM 1300 O O . ARG A 1 159 ? 20.813 10.180 -36.625 1.00 78.25 159 ARG A O 1
ATOM 1307 N N . LEU A 1 160 ? 19.736 9.854 -38.574 1.00 79.94 160 LEU A N 1
ATOM 1308 C CA . LEU A 1 160 ? 20.383 8.601 -38.940 1.00 79.94 160 LEU A CA 1
ATOM 1309 C C . LEU A 1 160 ? 21.168 8.822 -40.229 1.00 79.94 160 LEU A C 1
ATOM 1311 O O . LEU A 1 160 ? 20.676 9.476 -41.153 1.00 79.94 160 LEU A O 1
ATOM 1315 N N . TYR A 1 161 ? 22.386 8.287 -40.281 1.00 81.62 161 TYR A N 1
ATOM 1316 C CA . TYR A 1 161 ? 23.189 8.295 -41.501 1.00 81.62 161 TYR A CA 1
ATOM 1317 C C . TYR A 1 161 ? 22.579 7.358 -42.551 1.00 81.62 161 TYR A C 1
ATOM 1319 O O . TYR A 1 161 ? 22.319 7.758 -43.686 1.00 81.62 161 TYR A O 1
ATOM 1327 N N . PHE A 1 162 ? 22.286 6.124 -42.138 1.00 82.62 162 PHE A N 1
ATOM 1328 C CA . PHE A 1 162 ? 21.631 5.122 -42.968 1.00 82.62 162 PHE A CA 1
ATOM 1329 C C . PHE A 1 162 ? 20.126 5.389 -43.001 1.00 82.62 162 PHE A C 1
ATOM 1331 O O . PHE A 1 162 ? 19.458 5.370 -41.968 1.00 82.62 162 PHE A O 1
ATOM 1338 N N . LYS A 1 163 ? 19.586 5.647 -44.195 1.00 84.06 163 LYS A N 1
ATOM 1339 C CA . LYS A 1 163 ? 18.143 5.876 -44.395 1.00 84.06 163 LYS A CA 1
ATOM 1340 C C . LYS A 1 163 ? 17.400 4.599 -44.766 1.00 84.06 163 LYS A C 1
ATOM 1342 O O . LYS A 1 163 ? 16.177 4.555 -44.665 1.00 84.06 163 LYS A O 1
ATOM 1347 N N . ARG A 1 164 ? 18.129 3.585 -45.236 1.00 85.25 164 ARG A N 1
ATOM 1348 C CA . ARG A 1 164 ? 17.582 2.303 -45.671 1.00 85.25 164 ARG A CA 1
ATOM 1349 C C . ARG A 1 164 ? 18.445 1.144 -45.142 1.00 85.25 164 ARG A C 1
ATOM 1351 O O . ARG A 1 164 ? 19.664 1.300 -45.062 1.00 85.25 164 ARG A O 1
ATOM 1358 N N . PRO A 1 165 ? 17.847 -0.012 -44.797 1.00 81.81 165 PRO A N 1
ATOM 1359 C CA . PRO A 1 165 ? 18.584 -1.149 -44.229 1.00 81.81 165 PRO A CA 1
ATOM 1360 C C . PRO A 1 165 ? 19.620 -1.770 -45.178 1.00 81.81 165 PRO A C 1
ATOM 1362 O O . PRO A 1 165 ? 20.644 -2.282 -44.737 1.00 81.81 165 PRO A O 1
ATOM 1365 N N . ASP A 1 166 ? 19.380 -1.704 -46.487 1.00 85.69 166 ASP A N 1
ATOM 1366 C CA . ASP A 1 166 ? 20.288 -2.193 -47.532 1.00 85.69 166 ASP A CA 1
ATOM 1367 C C . ASP A 1 166 ? 21.668 -1.514 -47.484 1.00 85.69 166 ASP A C 1
ATOM 1369 O O . ASP A 1 166 ? 22.688 -2.179 -47.661 1.00 85.69 166 ASP A O 1
ATOM 1373 N N . GLN A 1 167 ? 21.714 -0.217 -47.167 1.00 83.12 167 GLN A N 1
ATOM 1374 C CA . GLN A 1 167 ? 22.956 0.549 -47.012 1.00 83.12 167 GLN A CA 1
ATOM 1375 C C . GLN A 1 167 ? 23.819 0.029 -45.856 1.00 83.12 167 GLN A C 1
ATOM 1377 O O . GLN A 1 167 ? 25.045 0.025 -45.943 1.00 83.12 167 GLN A O 1
ATOM 1382 N N . MET A 1 168 ? 23.172 -0.422 -44.783 1.00 81.38 168 MET A N 1
ATOM 1383 C CA . MET A 1 168 ? 23.838 -0.979 -43.612 1.00 81.38 168 MET A CA 1
ATOM 1384 C C . MET A 1 168 ? 24.370 -2.386 -43.901 1.00 81.38 168 MET A C 1
ATOM 1386 O O . MET A 1 168 ? 25.534 -2.661 -43.632 1.00 81.38 168 MET A O 1
ATOM 1390 N N . ILE A 1 169 ? 23.556 -3.246 -44.526 1.00 82.00 169 ILE A N 1
ATOM 1391 C CA . ILE A 1 169 ? 23.954 -4.611 -44.915 1.00 82.00 169 ILE A CA 1
ATOM 1392 C C . ILE A 1 169 ? 25.147 -4.578 -45.873 1.00 82.00 169 ILE A C 1
ATOM 1394 O O . ILE A 1 169 ? 26.063 -5.390 -45.751 1.00 82.00 169 ILE A O 1
ATOM 1398 N N . TYR A 1 170 ? 25.149 -3.640 -46.823 1.00 82.31 170 TYR A N 1
ATOM 1399 C CA . TYR A 1 170 ? 26.276 -3.448 -47.730 1.00 82.31 170 TYR A CA 1
ATOM 1400 C C . TYR A 1 170 ? 27.564 -3.129 -46.964 1.00 82.31 170 TYR A C 1
ATOM 1402 O O . TYR A 1 170 ? 28.587 -3.762 -47.210 1.00 82.31 170 TYR A O 1
ATOM 1410 N N . LEU A 1 171 ? 27.497 -2.208 -45.997 1.00 79.50 171 LEU A N 1
ATOM 1411 C CA . LEU A 1 171 ? 28.656 -1.834 -45.196 1.00 79.50 171 LEU A CA 1
ATOM 1412 C C . LEU A 1 171 ? 29.163 -3.003 -44.334 1.00 79.50 171 LEU A C 1
ATOM 1414 O O . LEU A 1 171 ? 30.365 -3.263 -44.317 1.00 79.50 171 LEU A O 1
ATOM 1418 N N . SER A 1 172 ? 28.262 -3.752 -43.692 1.00 76.81 172 SER A N 1
ATOM 1419 C CA . SER A 1 172 ? 28.616 -4.958 -42.933 1.00 76.81 172 SER A CA 1
ATOM 1420 C C . SER A 1 172 ? 29.325 -5.992 -43.809 1.00 76.81 172 SER A C 1
ATOM 1422 O O . SER A 1 172 ? 30.393 -6.462 -43.438 1.00 76.81 172 SER A O 1
ATOM 1424 N N . ARG A 1 173 ? 28.814 -6.263 -45.019 1.00 80.25 173 ARG A N 1
ATOM 1425 C CA . ARG A 1 173 ? 29.473 -7.167 -45.980 1.00 80.25 173 ARG A CA 1
ATOM 1426 C C . ARG A 1 173 ? 30.850 -6.664 -46.400 1.00 80.25 173 ARG A C 1
ATOM 1428 O O . ARG A 1 173 ? 31.778 -7.452 -46.526 1.00 80.25 173 ARG A O 1
ATOM 1435 N N . THR A 1 174 ? 31.006 -5.358 -46.623 1.00 78.19 174 THR A N 1
ATOM 1436 C CA . THR A 1 174 ? 32.322 -4.794 -46.961 1.00 78.19 174 THR A CA 1
ATOM 1437 C C . THR A 1 174 ? 33.304 -4.840 -45.792 1.00 78.19 174 THR A C 1
ATOM 1439 O O . THR A 1 174 ? 34.489 -5.029 -46.031 1.00 78.19 174 THR A O 1
ATOM 1442 N N . MET A 1 175 ? 32.829 -4.714 -44.548 1.00 74.75 175 MET A N 1
ATOM 1443 C CA . MET A 1 175 ? 33.654 -4.865 -43.345 1.00 74.75 175 MET A CA 1
ATOM 1444 C C . MET A 1 175 ? 34.071 -6.323 -43.116 1.00 74.75 175 MET A C 1
ATOM 1446 O O . MET A 1 175 ? 35.216 -6.569 -42.750 1.00 74.75 175 MET A O 1
ATOM 1450 N N . GLU A 1 176 ? 33.182 -7.283 -43.388 1.00 74.69 176 GLU A N 1
ATOM 1451 C CA . GLU A 1 176 ? 33.492 -8.721 -43.356 1.00 74.69 176 GLU A CA 1
ATOM 1452 C C . GLU A 1 176 ? 34.530 -9.117 -44.414 1.00 74.69 176 GLU A C 1
ATOM 1454 O O . GLU A 1 176 ? 35.381 -9.949 -44.142 1.00 74.69 176 GLU A O 1
ATOM 1459 N N . LEU A 1 177 ? 34.495 -8.505 -45.604 1.00 73.25 177 LEU A N 1
ATOM 1460 C CA . LEU A 1 177 ? 35.485 -8.740 -46.667 1.00 73.25 177 LEU A CA 1
ATOM 1461 C C . LEU A 1 177 ? 36.856 -8.095 -46.391 1.00 73.25 177 LEU A C 1
ATOM 1463 O O . LEU A 1 177 ? 37.821 -8.401 -47.091 1.00 73.25 177 LEU A O 1
ATOM 1467 N N . GLN A 1 178 ? 36.926 -7.160 -45.440 1.00 59.47 178 GLN A N 1
ATOM 1468 C CA . GLN A 1 178 ? 38.144 -6.447 -45.040 1.00 59.47 178 GLN A CA 1
ATOM 1469 C C . GLN A 1 178 ? 38.762 -6.974 -43.732 1.00 59.47 178 GLN A C 1
ATOM 1471 O O . GLN A 1 178 ? 39.836 -6.498 -43.361 1.00 59.47 178 GLN A O 1
ATOM 1476 N N . SER A 1 179 ? 38.099 -7.913 -43.044 1.00 48.00 179 SER A N 1
ATOM 1477 C CA . SER A 1 179 ? 38.642 -8.662 -41.895 1.00 48.00 179 SER A CA 1
ATOM 1478 C C . SER A 1 179 ? 39.230 -9.994 -42.341 1.00 48.00 179 SER A C 1
ATOM 1480 O O . SER A 1 179 ? 40.193 -10.439 -41.681 1.00 48.00 179 SER A O 1
#

Radius of gyration: 47.79 Å; chains: 1; bounding box: 92×35×134 Å

Sequence (179 aa):
IGYRRDLIMKIEQSIVEESIEHDHIIENLKQHIKNFQKFLTEDYKKACAKVSKTEKVYAELVAKNSEFLVYVSTLTILNNILFKLDAIRSVLKMYRSYLVFVAPLSWRQQHDETLRGKVQSIQFESGQFATDNDLVETLDIDKMVEAARIELKNPLPARLYFKRPDQMIYLSRTMELQS